Protein AF-A0A6G1SHD2-F1 (afdb_monomer_lite)

pLDDT: mean 94.16, std 7.74, range [43.0, 98.69]

Secondary structure (DSSP, 8-state):
----SS-SBTTB-S-SSS-HHHHHHHHHHH-HHHHHHHHHHHTTSS-HHHHHHHHHHHHHHHHHHHHHHHHSPPPPGGGTTBTS-SS-S--EE--SSTT--EE-B--S---

InterPro domains:
  IPR001017 Dehydrogenase, E1 component [PF00676] (1-74)
  IPR029061 Thiamin diphosphate-binding fold [SSF52518] (2-100)
  IPR050642 Pyruvate Dehydrogenase E1 Alpha Subunit [PTHR11516] (2-88)

Foldseek 3Di:
DDDDLAAPDPVGRPPVPDHNVVSVVCCVPPPPVVVVVVVCVVVVVDDPVRVVVVVVVVVVVVVVVVVCVVPDDDDDPLCVQEPPDPDDPDQWAADPDNVDTHGYYHPDDDD

Organism: NCBI:txid561515

Structure (mmCIF, N/CA/C/O backbone):
data_AF-A0A6G1SHD2-F1
#
_entry.id   AF-A0A6G1SHD2-F1
#
loop_
_atom_site.group_PDB
_atom_site.id
_atom_site.type_symbol
_atom_site.label_atom_id
_atom_site.label_alt_id
_atom_site.label_comp_id
_atom_site.label_asym_id
_atom_site.label_entity_id
_atom_site.label_seq_id
_atom_site.pdbx_PDB_ins_code
_atom_site.Cartn_x
_atom_site.Cartn_y
_atom_site.Cartn_z
_atom_site.occupancy
_atom_site.B_iso_or_equiv
_atom_site.auth_seq_id
_atom_site.auth_comp_id
_atom_site.auth_asym_id
_atom_site.auth_atom_id
_atom_site.pdbx_PDB_model_num
ATOM 1 N N . PHE A 1 1 ? -13.824 13.982 2.333 1.00 85.00 1 PHE A N 1
ATOM 2 C CA . PHE A 1 1 ? -12.490 14.379 2.838 1.00 85.00 1 PHE A CA 1
ATOM 3 C C . PHE A 1 1 ? -11.815 13.168 3.477 1.00 85.00 1 PHE A C 1
ATOM 5 O O . PHE A 1 1 ? -12.489 12.471 4.222 1.00 85.00 1 PHE A O 1
ATOM 12 N N . THR A 1 2 ? -10.536 12.907 3.186 1.00 96.56 2 THR A N 1
ATOM 13 C CA . THR A 1 2 ? -9.743 11.770 3.719 1.00 96.56 2 THR A CA 1
ATOM 14 C C . THR A 1 2 ? -8.397 12.261 4.276 1.00 96.56 2 THR A C 1
ATOM 16 O O . THR A 1 2 ? -8.121 13.459 4.188 1.00 96.56 2 THR A O 1
ATOM 19 N N . TYR A 1 3 ? -7.577 11.376 4.855 1.00 97.31 3 TYR A N 1
ATOM 20 C CA . TYR A 1 3 ? -6.284 11.721 5.454 1.00 97.31 3 TYR A CA 1
ATOM 21 C C . TYR A 1 3 ? -5.225 10.619 5.258 1.00 97.31 3 TYR A C 1
ATOM 23 O O . TYR A 1 3 ? -5.522 9.440 5.431 1.00 97.31 3 TYR A O 1
ATOM 31 N N . ARG A 1 4 ? -3.977 10.999 4.936 1.00 97.25 4 ARG A N 1
ATOM 32 C CA . ARG A 1 4 ? -2.824 10.077 4.857 1.00 97.25 4 ARG A CA 1
ATOM 33 C C . ARG A 1 4 ? -1.986 10.142 6.133 1.00 97.25 4 ARG A C 1
ATOM 35 O O . ARG A 1 4 ? -1.485 11.210 6.482 1.00 97.25 4 ARG A O 1
ATOM 42 N N . TYR A 1 5 ? -1.795 9.013 6.812 1.00 96.44 5 TYR A N 1
ATOM 43 C CA . TYR A 1 5 ? -0.974 8.974 8.030 1.00 96.44 5 TYR A CA 1
ATOM 44 C C . TYR A 1 5 ? 0.518 9.127 7.726 1.00 96.44 5 TYR A C 1
ATOM 46 O O . TYR A 1 5 ? 1.214 9.886 8.393 1.00 96.44 5 TYR A O 1
ATOM 54 N N . SER A 1 6 ? 0.992 8.470 6.670 1.00 96.50 6 SER A N 1
ATOM 55 C CA . SER A 1 6 ? 2.379 8.570 6.219 1.00 96.50 6 SER A CA 1
ATOM 56 C C . SER A 1 6 ? 2.631 9.841 5.405 1.00 96.50 6 SER A C 1
ATOM 58 O O . SER A 1 6 ? 1.701 10.510 4.931 1.00 96.50 6 SER A O 1
ATOM 60 N N . GLY A 1 7 ? 3.910 10.191 5.270 1.00 96.56 7 GLY A N 1
ATOM 61 C CA . GLY A 1 7 ? 4.398 11.255 4.398 1.00 96.56 7 GLY A CA 1
ATOM 62 C C . GLY A 1 7 ? 4.097 11.016 2.907 1.00 96.56 7 GLY A C 1
ATOM 63 O O . GLY A 1 7 ? 3.346 10.100 2.570 1.00 96.56 7 GLY A O 1
ATOM 64 N N . HIS A 1 8 ? 4.524 11.922 2.017 1.00 96.88 8 HIS A N 1
ATOM 65 C CA . HIS A 1 8 ? 4.082 11.869 0.612 1.00 96.88 8 HIS A CA 1
ATOM 66 C C . HIS A 1 8 ? 4.603 10.613 -0.098 1.00 96.88 8 HIS A C 1
ATOM 68 O O . HIS A 1 8 ? 3.919 10.032 -0.936 1.00 96.88 8 HIS A O 1
ATOM 74 N N . SER A 1 9 ? 5.797 10.185 0.293 1.00 96.69 9 SER A N 1
ATOM 75 C CA . SER A 1 9 ? 6.487 8.990 -0.171 1.00 96.69 9 SER A CA 1
ATOM 76 C C . SER A 1 9 ? 7.425 8.503 0.937 1.00 96.69 9 SER A C 1
ATOM 78 O O . SER A 1 9 ? 7.515 9.114 2.002 1.00 96.69 9 SER A O 1
ATOM 80 N N . MET A 1 10 ? 8.188 7.439 0.680 1.00 95.44 10 MET A N 1
ATOM 81 C CA . MET A 1 10 ? 9.237 6.993 1.606 1.00 95.44 10 MET A CA 1
ATOM 82 C C . MET A 1 10 ? 10.352 8.035 1.814 1.00 95.44 10 MET A C 1
ATOM 84 O O . MET A 1 10 ? 11.037 7.982 2.831 1.00 95.44 10 MET A O 1
ATOM 88 N N . SER A 1 11 ? 10.539 8.976 0.879 1.00 96.56 11 SER A N 1
ATOM 89 C CA . SER A 1 11 ? 11.570 10.022 0.962 1.00 96.56 11 SER A CA 1
ATOM 90 C C . SER A 1 11 ? 11.097 11.301 1.657 1.00 96.56 11 SER A C 1
ATOM 92 O O . SER A 1 11 ? 11.923 12.126 2.033 1.00 96.56 11 SER A O 1
ATOM 94 N N . ASP A 1 12 ? 9.786 11.487 1.815 1.00 96.38 12 ASP A N 1
ATOM 95 C CA . ASP A 1 12 ? 9.212 12.626 2.527 1.00 96.38 12 ASP A CA 1
ATOM 96 C C . ASP A 1 12 ? 8.575 12.144 3.836 1.00 96.38 12 ASP A C 1
ATOM 98 O O . ASP A 1 12 ? 7.504 11.545 3.786 1.00 96.38 12 ASP A O 1
ATOM 102 N N . PRO A 1 13 ? 9.159 12.425 5.014 1.00 93.94 13 PRO A N 1
ATOM 103 C CA . PRO A 1 13 ? 8.579 12.034 6.299 1.00 93.94 13 PRO A CA 1
ATOM 104 C C . PRO A 1 13 ? 7.324 12.844 6.668 1.00 93.94 13 PRO A C 1
ATOM 106 O O . PRO A 1 13 ? 6.550 12.434 7.533 1.00 93.94 13 PRO A O 1
ATOM 109 N N . GLY A 1 14 ? 7.104 13.998 6.033 1.00 94.88 14 GLY A N 1
ATOM 110 C CA . GLY A 1 14 ? 5.934 14.844 6.232 1.00 94.88 14 GLY A CA 1
ATOM 111 C C . GLY A 1 14 ? 5.863 15.599 7.556 1.00 94.88 14 GLY A C 1
ATOM 112 O O . GLY A 1 14 ? 4.787 16.060 7.911 1.00 94.88 14 GLY A O 1
ATOM 113 N N . THR A 1 15 ? 6.968 15.724 8.293 1.00 93.94 15 THR A N 1
ATOM 114 C CA . THR A 1 15 ? 7.029 16.440 9.584 1.00 93.94 15 THR A CA 1
ATOM 115 C C . THR A 1 15 ? 7.385 17.922 9.455 1.00 93.94 15 THR A C 1
ATOM 117 O O . THR A 1 15 ? 7.355 18.640 10.446 1.00 93.94 15 THR A O 1
ATOM 120 N N . SER A 1 16 ? 7.766 18.390 8.264 1.00 96.31 16 SER A N 1
ATOM 121 C CA . SER A 1 16 ? 8.125 19.796 8.019 1.00 96.31 16 SER A CA 1
ATOM 122 C C . SER A 1 16 ? 6.913 20.704 7.798 1.00 96.31 16 SER A C 1
ATOM 124 O O . SER A 1 16 ? 7.030 21.915 7.941 1.00 96.31 16 SER A O 1
ATOM 126 N N . TYR A 1 17 ? 5.761 20.129 7.446 1.00 95.81 17 TYR A N 1
ATOM 127 C CA . TYR A 1 17 ? 4.559 20.869 7.045 1.00 95.81 17 TYR A CA 1
ATOM 128 C C . TYR A 1 17 ? 3.290 20.457 7.808 1.00 95.81 17 TYR A C 1
ATOM 130 O O . TYR A 1 17 ? 2.204 20.923 7.479 1.00 95.81 17 TYR A O 1
ATOM 138 N N . ARG A 1 18 ? 3.413 19.576 8.808 1.00 96.75 18 ARG A N 1
ATOM 139 C CA . ARG A 1 18 ? 2.349 19.190 9.751 1.00 96.75 18 ARG A CA 1
ATOM 140 C C . ARG A 1 18 ? 2.957 18.575 11.006 1.00 96.75 18 ARG A C 1
ATOM 142 O O . ARG A 1 18 ? 4.087 18.078 10.980 1.00 96.75 18 ARG A O 1
ATOM 149 N N . THR A 1 19 ? 2.211 18.599 12.102 1.00 96.88 19 THR A N 1
ATOM 150 C CA . THR A 1 19 ? 2.675 18.070 13.388 1.00 96.88 19 THR A CA 1
ATOM 151 C C . THR A 1 19 ? 2.355 16.583 13.524 1.00 96.88 19 THR A C 1
ATOM 153 O O . THR A 1 19 ? 1.464 16.043 12.866 1.00 96.88 19 THR A O 1
ATOM 156 N N . ARG A 1 20 ? 3.092 15.895 14.401 1.00 95.75 20 ARG A N 1
ATOM 157 C CA . ARG A 1 20 ? 2.760 14.512 14.777 1.00 95.75 20 ARG A CA 1
ATOM 158 C C . ARG A 1 20 ? 1.432 14.443 15.532 1.00 95.75 20 ARG A C 1
ATOM 160 O O . ARG A 1 20 ? 0.692 13.482 15.339 1.00 95.75 20 ARG A O 1
ATOM 167 N N . ASP A 1 21 ? 1.131 15.478 16.310 1.00 97.69 21 ASP A N 1
ATOM 168 C CA . ASP A 1 21 ? -0.093 15.582 17.102 1.00 97.69 21 ASP A CA 1
ATOM 169 C C . ASP A 1 21 ? -1.336 15.640 16.208 1.00 97.69 21 ASP A C 1
ATOM 171 O O . ASP A 1 21 ? -2.284 14.905 16.458 1.00 97.69 21 ASP A O 1
ATOM 175 N N . GLU A 1 22 ? -1.301 16.400 15.104 1.00 97.25 22 GLU A N 1
ATOM 176 C CA . GLU A 1 22 ? -2.398 16.435 14.123 1.00 97.25 22 GLU A CA 1
ATOM 177 C C . GLU A 1 22 ? -2.675 15.036 13.546 1.00 97.25 22 GLU A C 1
ATOM 179 O O . GLU A 1 22 ? -3.819 14.581 13.484 1.00 97.25 22 GLU A O 1
ATOM 184 N N . ILE A 1 23 ? -1.620 14.314 13.149 1.00 97.00 23 ILE A N 1
ATOM 185 C CA . ILE A 1 23 ? -1.746 12.959 12.592 1.00 97.00 23 ILE A CA 1
ATOM 186 C C . ILE A 1 23 ? -2.332 12.006 13.643 1.00 97.00 23 ILE A C 1
ATOM 188 O O . ILE A 1 23 ? -3.184 11.173 13.318 1.00 97.00 23 ILE A O 1
ATOM 192 N N . GLN A 1 24 ? -1.880 12.114 14.894 1.00 97.06 24 GLN A N 1
ATOM 193 C CA . GLN A 1 24 ? -2.361 11.292 15.999 1.00 97.06 24 GLN A CA 1
ATOM 194 C C . GLN A 1 24 ? -3.829 11.584 16.326 1.00 97.06 24 GLN A C 1
ATO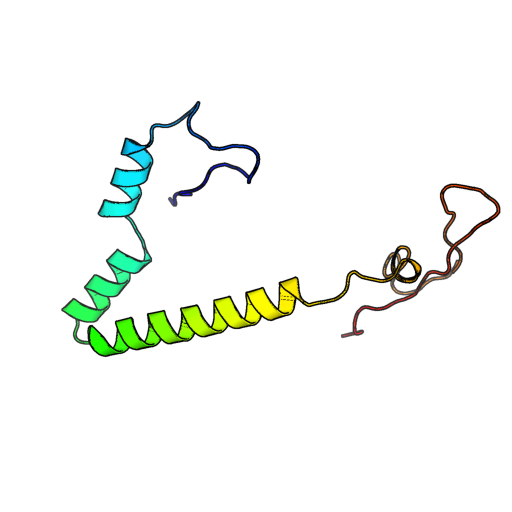M 196 O O . GLN A 1 24 ? -4.603 10.638 16.467 1.00 97.06 24 GLN A O 1
ATOM 201 N N . GLU A 1 25 ? -4.226 12.854 16.385 1.00 97.81 25 GLU A N 1
ATOM 202 C CA . GLU A 1 25 ? -5.611 13.274 16.611 1.00 97.81 25 GLU A CA 1
ATOM 203 C C . GLU A 1 25 ? -6.531 12.700 15.534 1.00 97.81 25 GLU A C 1
ATOM 205 O O . GLU A 1 25 ? -7.541 12.060 15.839 1.00 97.81 25 GLU A O 1
ATOM 210 N N . VAL A 1 26 ? -6.155 12.848 14.261 1.00 97.44 26 VAL A N 1
ATOM 211 C CA . VAL A 1 26 ? -6.941 12.317 13.143 1.00 97.44 26 VAL A CA 1
ATOM 212 C C . VAL A 1 26 ? -7.015 10.790 13.195 1.00 97.44 26 VAL A C 1
ATOM 214 O O . VAL A 1 26 ? -8.075 10.223 12.936 1.00 97.44 26 VAL A O 1
ATOM 217 N N . ARG A 1 27 ? -5.933 10.098 13.564 1.00 97.00 27 ARG A N 1
ATOM 218 C CA . ARG A 1 27 ? -5.942 8.635 13.716 1.00 97.00 27 ARG A CA 1
ATOM 219 C C . ARG A 1 27 ? -6.816 8.169 14.881 1.00 97.00 27 ARG A C 1
ATOM 221 O O . ARG A 1 27 ? -7.458 7.136 14.773 1.00 97.00 27 ARG A O 1
ATOM 228 N N . GLN A 1 28 ? -6.864 8.905 15.984 1.00 96.88 28 GLN A N 1
ATOM 229 C CA . GLN A 1 28 ? -7.681 8.526 17.140 1.00 96.88 28 GLN A CA 1
ATOM 230 C C . GLN A 1 28 ? -9.171 8.809 16.927 1.00 96.88 28 GLN A C 1
ATOM 232 O O . GLN A 1 28 ? -10.011 8.057 17.406 1.00 96.88 28 GLN A O 1
ATOM 237 N N . THR A 1 29 ? -9.505 9.885 16.212 1.00 96.88 29 THR A N 1
ATOM 238 C CA . THR A 1 29 ? -10.893 10.371 16.102 1.00 96.88 29 THR A CA 1
ATOM 239 C C . THR A 1 29 ? -11.580 9.997 14.791 1.00 96.88 29 THR A C 1
ATOM 241 O O . THR A 1 29 ? -12.808 9.997 14.717 1.00 96.88 29 THR A O 1
ATOM 244 N N . ARG A 1 30 ? -10.813 9.718 13.729 1.00 97.38 30 ARG A N 1
ATOM 245 C CA . ARG A 1 30 ? -11.323 9.588 12.352 1.00 97.38 30 ARG A CA 1
ATOM 246 C C . ARG A 1 30 ? -10.740 8.393 11.597 1.00 9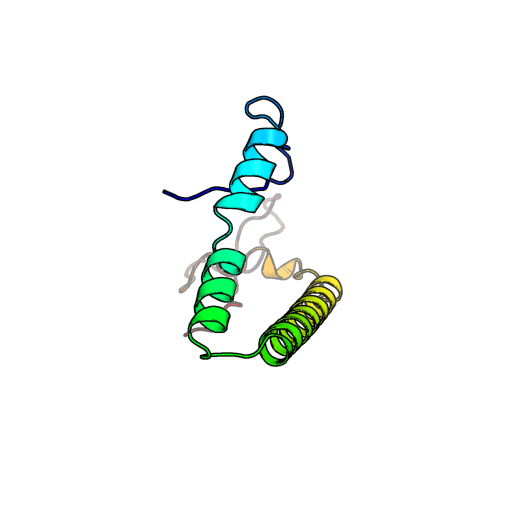7.38 30 ARG A C 1
ATOM 248 O O . ARG A 1 30 ? -10.807 8.370 10.368 1.00 97.38 30 ARG A O 1
ATOM 255 N N . ASP A 1 31 ? -10.169 7.415 12.296 1.00 98.06 31 ASP A N 1
ATOM 256 C CA . ASP A 1 31 ? -9.735 6.171 11.662 1.00 98.06 31 ASP A CA 1
ATOM 257 C C . ASP A 1 31 ? -10.950 5.383 11.133 1.00 98.06 31 ASP A C 1
ATOM 259 O O . ASP A 1 31 ? -11.871 5.068 11.898 1.00 98.06 31 ASP A O 1
ATOM 263 N N . PRO A 1 32 ? -10.997 5.085 9.820 1.00 97.81 32 PRO A N 1
ATOM 264 C CA . PRO A 1 32 ? -12.171 4.472 9.209 1.00 97.81 32 PRO A CA 1
ATOM 265 C C . PRO A 1 32 ? -12.388 3.029 9.673 1.00 97.81 32 PRO A C 1
ATOM 267 O O . PRO A 1 32 ? -13.534 2.591 9.753 1.00 97.81 32 PRO A O 1
ATOM 270 N N . ILE A 1 33 ? -11.316 2.302 10.006 1.00 97.50 33 ILE A N 1
ATOM 271 C CA . ILE A 1 33 ? -11.389 0.902 10.439 1.00 97.5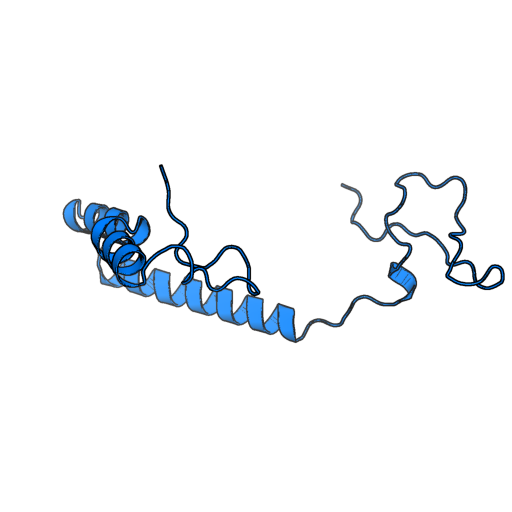0 33 ILE A CA 1
ATOM 272 C C . ILE A 1 33 ? -11.984 0.832 11.846 1.00 97.50 33 ILE A C 1
ATOM 274 O O . ILE A 1 33 ? -12.944 0.102 12.074 1.00 97.50 33 ILE A O 1
ATOM 278 N N . THR A 1 34 ? -11.472 1.645 12.767 1.00 97.06 34 THR A N 1
ATOM 279 C CA . THR A 1 34 ? -11.948 1.746 14.151 1.00 97.06 34 THR A CA 1
ATOM 280 C C . THR A 1 34 ? -13.396 2.219 14.181 1.00 97.06 34 THR A C 1
ATOM 282 O O . THR A 1 34 ? -14.243 1.562 14.779 1.00 97.06 34 THR A O 1
ATOM 285 N N . SER A 1 35 ? -13.725 3.286 13.440 1.00 96.94 35 SER A N 1
ATOM 286 C CA . SER A 1 35 ? -15.099 3.798 13.383 1.00 96.94 35 SER A CA 1
ATOM 287 C C . SER A 1 35 ? -16.093 2.762 12.849 1.00 96.94 35 SER A C 1
ATOM 289 O O . SER A 1 35 ? -17.220 2.672 13.339 1.00 96.94 35 SER A O 1
ATOM 291 N N . PHE A 1 36 ? -15.701 1.967 11.850 1.00 97.75 36 PHE A N 1
ATOM 292 C CA . PHE A 1 36 ? -16.565 0.918 11.316 1.00 97.75 36 PHE A CA 1
ATOM 293 C C . PHE A 1 36 ? -16.669 -0.285 12.258 1.00 97.75 36 PHE A C 1
ATOM 295 O O . PHE A 1 36 ? -17.769 -0.787 12.482 1.00 97.75 36 PHE A O 1
ATOM 302 N N . LYS A 1 37 ? -15.560 -0.693 12.879 1.00 97.69 37 LYS A N 1
ATOM 303 C CA . LYS A 1 37 ? -15.531 -1.727 13.920 1.00 97.69 37 LYS A CA 1
ATOM 304 C C . LYS A 1 37 ? -16.491 -1.403 15.063 1.00 97.69 37 LYS A C 1
ATOM 306 O O . LYS A 1 37 ? -17.298 -2.253 15.429 1.00 97.69 37 LYS A O 1
ATOM 311 N N . ASP A 1 38 ? -16.472 -0.175 15.570 1.00 97.69 38 ASP A N 1
ATOM 312 C CA . ASP A 1 38 ? -17.365 0.246 16.654 1.00 97.69 38 ASP A CA 1
ATOM 313 C C . ASP A 1 38 ? -18.841 0.171 16.239 1.00 97.69 38 ASP A C 1
ATOM 315 O O . ASP A 1 38 ? -19.699 -0.248 17.021 1.00 97.69 38 ASP A O 1
ATOM 319 N N . ARG A 1 39 ? -19.156 0.511 14.980 1.00 98.06 39 ARG A N 1
ATOM 320 C CA . ARG A 1 39 ? -20.507 0.349 14.416 1.00 98.06 39 ARG A CA 1
ATOM 321 C C . ARG A 1 39 ? -20.928 -1.115 14.336 1.00 98.06 39 ARG A C 1
ATOM 323 O O . ARG A 1 39 ? -22.065 -1.422 14.682 1.00 98.06 39 ARG A O 1
ATOM 330 N N . LEU A 1 40 ? -20.046 -2.020 13.912 1.00 98.19 40 LEU A N 1
ATOM 331 C CA . LEU A 1 40 ? -20.346 -3.457 13.857 1.00 98.19 40 LEU A CA 1
ATOM 332 C C . LEU A 1 40 ? -20.620 -4.035 15.250 1.00 98.19 40 LEU A C 1
ATOM 334 O O . LEU A 1 40 ? -21.600 -4.754 15.432 1.00 98.19 40 LEU A O 1
ATOM 338 N N . LEU A 1 41 ? -19.798 -3.670 16.238 1.00 97.94 41 LEU A N 1
ATOM 339 C CA . LEU A 1 41 ? -19.942 -4.138 17.618 1.00 97.94 41 LEU A CA 1
ATOM 340 C C . LEU A 1 41 ? -21.216 -3.588 18.273 1.00 97.94 41 LEU A C 1
ATOM 342 O O . LEU A 1 41 ? -21.989 -4.341 18.861 1.00 97.94 41 LEU A O 1
ATOM 346 N N . SER A 1 42 ? -21.473 -2.283 18.138 1.00 98.00 42 SER A N 1
ATOM 347 C CA . SER A 1 42 ? -22.675 -1.644 18.702 1.00 98.00 42 SER A CA 1
ATOM 348 C C . SER A 1 42 ? -23.979 -2.129 18.067 1.00 98.00 42 SER A C 1
ATOM 350 O O . SER A 1 42 ? -25.007 -2.151 18.740 1.00 98.00 42 SER A O 1
ATOM 352 N N . SER A 1 43 ? -23.944 -2.549 16.801 1.00 98.00 43 SER A N 1
ATOM 353 C CA . SER A 1 43 ? -25.096 -3.137 16.103 1.00 98.00 43 SER A CA 1
ATOM 354 C C . SER A 1 43 ? -25.199 -4.657 16.247 1.00 98.00 43 SER A C 1
ATOM 356 O O . SER A 1 43 ? -26.117 -5.245 15.680 1.00 98.00 43 SER A O 1
ATOM 358 N N . GLN A 1 44 ? -24.296 -5.292 17.007 1.00 97.31 44 GLN A N 1
ATOM 359 C CA . GLN A 1 44 ? -24.244 -6.746 17.211 1.00 97.31 44 GLN A CA 1
ATOM 360 C C . GLN A 1 44 ? -24.141 -7.548 15.898 1.00 97.31 44 GLN A C 1
ATOM 362 O O . GLN A 1 44 ? -24.568 -8.697 15.828 1.00 97.31 44 GLN A O 1
ATOM 367 N N . LEU A 1 45 ? -23.564 -6.947 14.851 1.00 98.00 45 LEU A N 1
ATOM 368 C CA . LEU A 1 45 ? -23.348 -7.598 13.553 1.00 98.00 45 LEU A CA 1
ATOM 369 C C . LEU A 1 45 ? -22.070 -8.444 13.515 1.00 98.00 45 LEU A C 1
ATOM 371 O O . LEU A 1 45 ? -21.904 -9.256 12.609 1.00 98.00 45 LEU A O 1
ATOM 375 N N . ALA A 1 46 ? -21.166 -8.235 14.471 1.00 97.69 46 ALA A N 1
ATOM 376 C CA . ALA A 1 46 ? -19.966 -9.032 14.676 1.00 97.69 46 ALA A CA 1
ATOM 377 C C . ALA A 1 46 ? -19.552 -8.979 16.150 1.00 97.69 46 ALA A C 1
ATOM 379 O O . ALA A 1 46 ? -19.871 -8.026 16.868 1.00 97.69 46 ALA A O 1
ATOM 380 N N . THR A 1 47 ? -18.800 -9.979 16.589 1.00 98.06 47 THR A N 1
ATOM 381 C CA . THR A 1 47 ? -18.178 -10.037 17.917 1.00 98.06 47 THR A CA 1
ATOM 382 C C . THR A 1 47 ? -16.737 -9.527 17.887 1.00 98.06 47 THR A C 1
ATOM 384 O O . THR A 1 47 ? -16.081 -9.482 16.842 1.00 98.06 47 THR A O 1
ATOM 387 N N . ALA A 1 48 ? -16.203 -9.147 19.050 1.00 97.19 48 ALA A N 1
ATOM 388 C CA . ALA A 1 48 ? -14.808 -8.719 19.154 1.00 97.19 48 ALA A CA 1
ATOM 389 C C . ALA A 1 48 ? -13.838 -9.858 18.790 1.00 97.19 48 ALA A C 1
ATOM 391 O O . ALA A 1 48 ? -12.784 -9.615 18.197 1.00 97.19 48 ALA A O 1
ATOM 392 N N . GLU A 1 49 ? -14.210 -11.093 19.118 1.00 98.06 49 GLU A N 1
ATOM 393 C CA . GLU A 1 49 ? -13.474 -12.315 18.816 1.00 98.06 49 GLU A CA 1
ATOM 394 C C . GLU A 1 49 ? -13.412 -12.583 17.309 1.00 98.06 49 GLU A C 1
ATOM 396 O O . GLU A 1 49 ? -12.329 -12.866 16.797 1.00 98.06 49 GLU A O 1
ATOM 401 N N . GLU A 1 50 ? -14.530 -12.448 16.588 1.00 98.06 50 GLU A N 1
ATOM 402 C CA . GLU A 1 50 ? -14.575 -12.609 15.126 1.00 98.06 50 GLU A CA 1
ATOM 403 C C . GLU A 1 50 ? -13.707 -11.573 14.415 1.00 98.06 50 GLU A C 1
ATOM 405 O O . GLU A 1 50 ? -12.918 -11.926 13.538 1.00 98.06 50 GLU A O 1
ATOM 410 N N . LEU A 1 51 ? -13.786 -10.305 14.829 1.00 98.00 51 LEU A N 1
ATOM 411 C CA . LEU A 1 51 ? -12.964 -9.245 14.241 1.00 98.00 51 LEU A CA 1
ATOM 412 C C . LEU A 1 51 ? -11.474 -9.469 14.519 1.00 98.00 51 LEU A C 1
ATOM 414 O O . LEU A 1 51 ? -10.647 -9.331 13.625 1.00 98.00 51 LEU A O 1
ATOM 418 N N . LYS A 1 52 ? -11.120 -9.888 15.739 1.00 97.50 52 LYS A N 1
ATOM 419 C CA . LYS A 1 52 ? -9.732 -10.226 16.082 1.00 97.50 52 LYS A CA 1
ATOM 420 C C . LYS A 1 52 ? -9.226 -11.439 15.300 1.00 97.50 52 LYS A C 1
ATOM 422 O O . LYS A 1 52 ? -8.050 -11.493 14.945 1.00 97.50 52 LYS A O 1
ATOM 427 N N . LYS A 1 53 ? -10.086 -12.431 15.058 1.00 98.38 53 LYS A N 1
ATOM 428 C CA . LYS A 1 53 ? -9.757 -13.586 14.219 1.00 98.38 53 LYS A CA 1
ATOM 429 C C . LYS A 1 53 ? -9.452 -13.135 12.788 1.00 98.38 53 LYS A C 1
ATOM 431 O O . LYS A 1 53 ? -8.400 -13.498 12.274 1.00 98.38 53 LYS A O 1
ATOM 436 N N . MET A 1 54 ? -10.301 -12.284 12.212 1.00 98.19 54 MET A N 1
ATOM 437 C CA . MET A 1 54 ? -10.098 -11.703 10.882 1.00 98.19 54 MET A CA 1
ATOM 438 C C . MET A 1 54 ? -8.787 -10.905 10.789 1.00 98.19 54 MET A C 1
ATOM 440 O O . MET A 1 54 ? -8.020 -11.109 9.852 1.00 98.19 54 MET A O 1
ATOM 444 N N . ASP A 1 55 ? -8.473 -10.066 11.784 1.00 98.00 55 ASP A N 1
ATOM 445 C CA . ASP A 1 55 ? -7.207 -9.313 11.831 1.00 98.00 55 ASP A CA 1
ATOM 446 C C . ASP A 1 55 ? -5.980 -10.245 11.770 1.00 98.00 55 ASP A C 1
ATOM 448 O O . ASP A 1 55 ? -4.995 -9.954 11.087 1.00 98.00 55 ASP A O 1
ATOM 452 N N . ASN A 1 56 ? -6.032 -11.382 12.472 1.00 98.38 56 ASN A N 1
ATOM 453 C CA . ASN A 1 56 ? -4.947 -12.364 12.468 1.00 98.38 56 ASN A CA 1
ATOM 454 C C . ASN A 1 56 ? -4.822 -13.092 11.124 1.00 98.38 56 ASN A C 1
ATOM 456 O O . ASN A 1 56 ? -3.703 -13.334 10.675 1.00 98.38 56 ASN A O 1
ATOM 460 N N . GLU A 1 57 ? -5.945 -13.439 10.493 1.00 98.62 57 GLU A N 1
ATOM 461 C CA . GLU A 1 57 ? -5.975 -14.083 9.173 1.00 98.62 57 GLU A CA 1
ATOM 462 C C . GLU A 1 57 ? -5.391 -13.157 8.099 1.00 98.62 57 GLU A C 1
ATOM 464 O O . GLU A 1 57 ? -4.476 -13.554 7.380 1.00 98.62 57 GLU A O 1
ATOM 469 N N . ILE A 1 58 ? -5.820 -11.890 8.071 1.00 98.56 58 ILE A N 1
ATOM 470 C CA . ILE A 1 58 ? -5.295 -10.874 7.145 1.00 98.56 58 ILE A CA 1
ATOM 471 C C . ILE A 1 58 ? -3.799 -10.654 7.378 1.00 98.56 58 ILE A C 1
ATOM 473 O O . ILE A 1 58 ? -3.025 -10.542 6.428 1.00 98.56 58 ILE A O 1
ATOM 477 N N . LYS A 1 59 ? -3.357 -10.606 8.640 1.00 98.38 59 LYS A N 1
ATOM 478 C CA . LYS A 1 59 ? -1.930 -10.466 8.947 1.00 98.38 59 LYS A CA 1
ATOM 479 C C . LYS A 1 59 ? -1.118 -11.641 8.399 1.00 98.38 59 LYS A C 1
ATOM 481 O O . LYS A 1 59 ? -0.064 -11.412 7.814 1.00 98.38 59 LYS A O 1
ATOM 486 N N . ALA A 1 60 ? -1.608 -12.868 8.568 1.00 98.50 60 ALA A N 1
ATOM 487 C CA . ALA A 1 60 ? -0.947 -14.054 8.034 1.00 98.50 60 ALA A CA 1
ATOM 488 C C . ALA A 1 60 ? -0.865 -14.015 6.498 1.00 98.50 60 ALA A C 1
ATOM 490 O O . ALA A 1 60 ? 0.199 -14.292 5.946 1.00 98.50 60 ALA A O 1
ATOM 491 N N . GLU A 1 61 ? -1.939 -13.598 5.823 1.00 98.69 61 GLU A N 1
ATOM 492 C CA . GLU A 1 61 ? -1.971 -13.423 4.365 1.00 98.69 61 GLU A CA 1
ATOM 493 C C . GLU A 1 61 ? -0.939 -12.385 3.891 1.00 98.69 61 GLU A C 1
ATOM 495 O O . GLU A 1 61 ? -0.156 -12.648 2.975 1.00 98.69 61 GLU A O 1
ATOM 500 N N . VAL A 1 62 ? -0.876 -11.221 4.547 1.00 98.62 62 VAL A N 1
ATOM 501 C CA . VAL A 1 62 ? 0.092 -10.161 4.219 1.00 98.62 62 VAL A CA 1
ATOM 502 C C . VAL A 1 62 ? 1.531 -10.619 4.465 1.00 98.62 62 VAL A C 1
ATOM 504 O O . VAL A 1 62 ? 2.415 -10.327 3.652 1.00 98.62 62 VAL A O 1
ATOM 507 N N . ASP A 1 63 ? 1.788 -11.343 5.555 1.00 98.44 63 ASP A N 1
ATOM 508 C CA . ASP A 1 63 ? 3.115 -11.877 5.874 1.00 98.44 63 ASP A CA 1
ATOM 509 C C . ASP A 1 63 ? 3.556 -12.927 4.837 1.00 98.44 63 ASP A C 1
ATOM 511 O O . ASP A 1 63 ? 4.705 -12.903 4.378 1.00 98.44 63 ASP A O 1
ATOM 515 N N . GLU A 1 64 ? 2.651 -13.810 4.405 1.00 98.38 64 GLU A N 1
ATOM 516 C CA . GLU A 1 64 ? 2.907 -14.791 3.345 1.00 98.38 64 GLU A CA 1
ATOM 517 C C . GLU A 1 64 ? 3.180 -14.112 1.997 1.00 98.38 64 GLU A C 1
ATOM 519 O O . GLU A 1 64 ? 4.192 -14.406 1.350 1.00 98.38 64 GLU A O 1
ATOM 524 N N . ALA A 1 65 ? 2.341 -13.152 1.600 1.00 98.25 65 ALA A N 1
ATOM 525 C CA . ALA A 1 65 ? 2.527 -12.378 0.375 1.00 98.25 65 ALA A CA 1
ATOM 526 C C . ALA A 1 65 ? 3.860 -11.614 0.388 1.00 98.25 65 ALA A C 1
ATOM 528 O O . ALA A 1 65 ? 4.599 -11.624 -0.598 1.00 98.25 65 ALA A O 1
ATOM 529 N N . THR A 1 66 ? 4.219 -11.017 1.528 1.00 98.19 66 THR A N 1
ATOM 530 C CA . THR A 1 66 ? 5.500 -10.320 1.715 1.00 98.19 66 THR A CA 1
ATOM 531 C C . THR A 1 66 ? 6.678 -11.280 1.604 1.00 98.19 66 THR A C 1
ATOM 533 O O . THR A 1 66 ? 7.688 -10.948 0.980 1.00 98.19 66 THR A O 1
ATOM 536 N N . LYS A 1 67 ? 6.575 -12.476 2.195 1.00 98.00 67 LYS A N 1
ATOM 537 C CA . LYS A 1 67 ? 7.612 -13.507 2.092 1.00 98.00 67 LYS A CA 1
ATOM 538 C C . LYS A 1 67 ? 7.805 -13.929 0.641 1.00 98.00 67 LYS A C 1
ATOM 540 O O . LYS A 1 67 ? 8.944 -13.937 0.184 1.00 98.00 67 LYS A O 1
ATOM 545 N N . LYS A 1 68 ? 6.712 -14.210 -0.075 1.00 97.44 68 LYS A N 1
ATOM 546 C CA . LYS A 1 68 ? 6.739 -14.558 -1.500 1.00 97.44 68 LYS A CA 1
ATOM 547 C C . LYS A 1 68 ? 7.403 -13.454 -2.320 1.00 97.44 68 LYS A C 1
ATOM 549 O O . LYS A 1 68 ? 8.350 -13.749 -3.037 1.00 97.44 68 LYS A O 1
ATOM 554 N N . ALA A 1 69 ? 6.979 -12.201 -2.146 1.00 97.19 69 ALA A N 1
ATOM 555 C CA . ALA A 1 69 ? 7.526 -11.052 -2.868 1.00 97.19 69 ALA A CA 1
ATOM 556 C C . ALA A 1 69 ? 9.029 -10.843 -2.615 1.00 97.19 69 ALA A C 1
ATOM 558 O O . ALA A 1 69 ? 9.759 -10.483 -3.528 1.00 97.19 69 ALA A O 1
ATOM 559 N N . LYS A 1 70 ? 9.510 -11.091 -1.389 1.00 96.44 70 LYS A N 1
ATOM 560 C CA . LYS A 1 70 ? 10.940 -10.986 -1.047 1.00 96.44 70 LYS A CA 1
ATOM 561 C C . LYS A 1 70 ? 11.783 -12.159 -1.540 1.00 96.44 70 LYS A C 1
ATOM 563 O O . LYS A 1 70 ? 12.984 -11.992 -1.720 1.00 96.44 70 LYS A O 1
ATOM 568 N N . SER A 1 71 ? 11.192 -13.346 -1.656 1.00 96.44 71 SER A N 1
ATOM 569 C CA . SER A 1 71 ? 11.884 -14.538 -2.156 1.00 96.44 71 SER A CA 1
ATOM 570 C C . SER A 1 71 ? 11.850 -14.659 -3.675 1.00 96.44 71 SER A C 1
ATOM 572 O O . SER A 1 71 ? 12.563 -15.501 -4.218 1.00 96.44 71 SER A O 1
ATOM 574 N N . ASP A 1 72 ? 10.984 -13.890 -4.337 1.00 95.88 72 ASP A N 1
ATOM 575 C CA . ASP A 1 72 ? 10.856 -13.934 -5.784 1.00 95.88 72 ASP A CA 1
ATOM 576 C C . ASP A 1 72 ? 12.125 -13.400 -6.447 1.00 95.88 72 ASP A C 1
ATOM 578 O O . ASP A 1 72 ? 12.798 -12.500 -5.934 1.00 95.88 72 ASP A O 1
ATOM 582 N N . ARG A 1 73 ? 12.479 -14.002 -7.578 1.00 94.38 73 ARG A N 1
ATOM 583 C CA . ARG A 1 73 ? 13.667 -13.586 -8.321 1.00 94.38 73 ARG A CA 1
ATOM 584 C C . ARG A 1 73 ? 13.389 -12.268 -9.029 1.00 94.38 73 ARG A C 1
ATOM 586 O O . ARG A 1 73 ? 12.277 -12.022 -9.491 1.00 94.38 73 ARG A O 1
ATOM 593 N N . GLU A 1 74 ? 14.428 -11.459 -9.183 1.00 94.25 74 GLU A N 1
ATOM 594 C CA . GLU A 1 74 ? 14.354 -10.334 -10.104 1.00 94.25 74 GLU A CA 1
ATOM 595 C C . GLU A 1 74 ? 14.090 -10.830 -11.529 1.00 94.25 74 GLU A C 1
ATOM 597 O O . GLU A 1 74 ? 14.477 -11.937 -11.926 1.00 94.25 74 GLU A O 1
ATOM 602 N N . VAL A 1 75 ? 13.409 -9.983 -12.293 1.00 92.88 75 VAL A N 1
ATOM 603 C CA . VAL A 1 75 ? 13.139 -10.212 -13.706 1.00 92.88 75 VAL A CA 1
ATOM 604 C C . VAL A 1 75 ? 14.467 -10.277 -14.474 1.00 92.88 75 VAL A C 1
ATOM 606 O O . VAL A 1 75 ? 15.392 -9.506 -14.215 1.00 92.88 75 VAL A O 1
ATOM 609 N N . GLY A 1 76 ? 14.577 -11.226 -15.406 1.00 92.31 76 GLY A N 1
ATOM 610 C CA . GLY A 1 76 ? 15.786 -11.414 -16.207 1.00 92.31 76 GLY A CA 1
ATOM 611 C C . GLY A 1 76 ? 16.060 -10.230 -17.137 1.00 92.31 76 GLY A C 1
ATOM 612 O O . GLY A 1 76 ? 15.141 -9.564 -17.608 1.00 92.31 76 GLY A O 1
ATOM 613 N N . LEU A 1 77 ? 17.336 -9.981 -17.455 1.00 91.56 77 LEU A N 1
ATOM 614 C CA . LEU A 1 77 ? 17.728 -8.909 -18.385 1.00 91.56 77 LEU A CA 1
ATOM 615 C C . LEU A 1 77 ? 17.107 -9.060 -19.780 1.00 91.56 77 LEU A C 1
ATOM 617 O O . LEU A 1 77 ? 16.959 -8.075 -20.495 1.00 91.56 77 LEU A O 1
ATOM 621 N N . ASP A 1 78 ? 16.738 -10.274 -20.179 1.00 90.38 78 ASP A N 1
ATOM 622 C CA . ASP A 1 78 ? 16.071 -10.544 -21.447 1.00 90.38 78 ASP A CA 1
ATOM 623 C C . ASP A 1 78 ? 14.647 -9.969 -21.506 1.00 90.38 78 ASP A C 1
ATOM 625 O O . ASP A 1 78 ? 14.134 -9.743 -22.597 1.00 90.38 78 ASP A O 1
ATOM 629 N N . GLU A 1 79 ? 14.013 -9.689 -20.363 1.00 93.62 79 GLU A N 1
ATOM 630 C CA . GLU A 1 79 ? 12.721 -8.990 -20.267 1.00 93.62 79 GLU A CA 1
ATOM 631 C C . GLU A 1 79 ? 12.848 -7.461 -20.254 1.00 93.62 79 GLU A C 1
ATOM 633 O O . GLU A 1 79 ? 11.835 -6.770 -20.288 1.00 93.62 79 GLU A O 1
ATOM 638 N N . LEU A 1 80 ? 14.065 -6.904 -20.279 1.00 94.12 80 LEU A N 1
ATOM 639 C CA . LEU A 1 80 ? 14.280 -5.451 -20.279 1.00 94.12 80 LEU A CA 1
ATOM 640 C C . LEU A 1 80 ? 13.560 -4.744 -21.437 1.00 94.12 80 LEU A C 1
ATOM 642 O O . LEU A 1 80 ? 13.103 -3.613 -21.293 1.00 94.12 80 LEU A O 1
ATOM 646 N N . THR A 1 81 ? 13.485 -5.409 -22.590 1.00 94.44 81 THR A N 1
ATOM 647 C CA . THR A 1 81 ? 12.816 -4.912 -23.799 1.00 94.44 81 THR A CA 1
ATOM 648 C C . THR A 1 81 ? 11.490 -5.604 -24.067 1.00 94.44 81 THR A C 1
ATOM 650 O O . THR A 1 81 ? 10.997 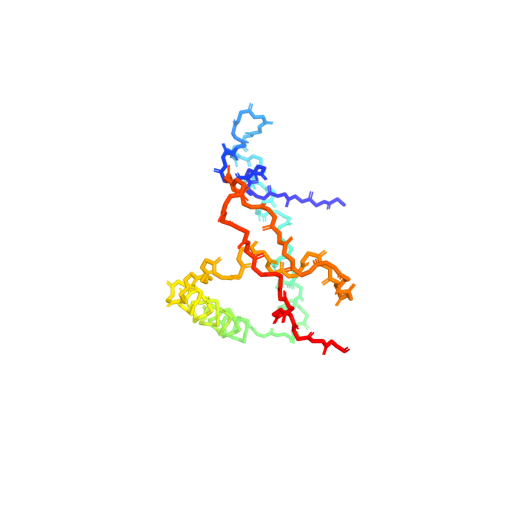-5.560 -25.194 1.00 94.44 81 THR A O 1
ATOM 653 N N . ALA A 1 82 ? 10.916 -6.262 -23.062 1.00 93.81 82 ALA A N 1
ATOM 654 C CA . ALA A 1 82 ? 9.601 -6.860 -23.183 1.00 93.81 82 ALA A CA 1
ATOM 655 C C . ALA A 1 82 ? 8.485 -5.800 -23.167 1.00 93.81 82 ALA A C 1
ATOM 657 O O . ALA A 1 82 ? 8.672 -4.681 -22.695 1.00 93.81 82 ALA A O 1
ATOM 658 N N . ASP A 1 83 ? 7.327 -6.160 -23.722 1.00 93.50 83 ASP A N 1
ATOM 659 C CA . ASP A 1 83 ? 6.051 -5.434 -23.621 1.00 93.50 83 ASP A CA 1
ATOM 660 C C . ASP A 1 83 ? 6.060 -3.958 -24.098 1.00 93.50 83 ASP A C 1
ATOM 662 O O . ASP A 1 83 ? 5.180 -3.175 -23.749 1.00 93.50 83 ASP A O 1
ATOM 666 N N . ILE A 1 84 ? 7.011 -3.567 -24.959 1.00 93.56 84 ILE A N 1
ATOM 667 C CA . ILE A 1 84 ? 7.037 -2.236 -25.607 1.00 93.56 84 ILE A CA 1
ATOM 668 C C . ILE A 1 84 ? 5.879 -2.066 -26.606 1.00 93.56 84 ILE A C 1
ATOM 670 O O . ILE A 1 84 ? 5.233 -1.019 -26.650 1.00 93.56 84 ILE A O 1
ATOM 674 N N . TYR A 1 85 ? 5.618 -3.094 -27.418 1.00 91.19 85 TYR A N 1
ATOM 675 C CA . TYR A 1 85 ? 4.526 -3.137 -28.389 1.00 91.19 85 TYR A CA 1
ATOM 676 C C . TYR A 1 85 ? 3.745 -4.439 -28.253 1.00 91.19 85 TYR A C 1
ATOM 678 O O . TYR A 1 85 ? 4.319 -5.469 -27.932 1.00 91.19 85 TYR A O 1
ATOM 686 N N . HIS A 1 86 ? 2.451 -4.412 -28.573 1.00 89.69 86 HIS A N 1
ATOM 687 C CA . HIS A 1 86 ? 1.639 -5.629 -28.629 1.00 89.69 86 HIS A CA 1
ATOM 688 C C . HIS A 1 86 ? 1.845 -6.408 -29.944 1.00 89.69 86 HIS A C 1
ATOM 690 O O . HIS A 1 86 ? 2.096 -7.611 -29.914 1.00 89.69 86 HIS A O 1
ATOM 696 N N . ASN A 1 87 ? 1.788 -5.721 -31.096 1.00 88.81 87 ASN A N 1
ATOM 697 C CA . ASN A 1 87 ? 2.056 -6.287 -32.423 1.00 88.81 87 ASN A CA 1
ATOM 698 C C . ASN A 1 87 ? 3.327 -5.669 -33.019 1.00 88.81 87 ASN A C 1
ATOM 700 O O . ASN A 1 87 ? 3.295 -4.573 -33.585 1.00 88.81 87 ASN A O 1
ATOM 704 N N . THR A 1 88 ? 4.450 -6.357 -32.850 1.00 86.69 88 THR A N 1
ATOM 705 C CA . THR A 1 88 ? 5.775 -5.807 -33.140 1.00 86.69 88 THR A CA 1
ATOM 706 C C . THR A 1 88 ? 6.176 -6.042 -34.590 1.00 86.69 88 THR A C 1
ATOM 708 O O . THR A 1 88 ? 6.435 -7.172 -34.997 1.00 86.69 88 THR A O 1
ATOM 711 N N . LEU A 1 89 ? 6.269 -4.958 -35.365 1.00 88.38 89 LEU A N 1
ATOM 712 C CA . LEU A 1 89 ? 6.772 -4.994 -36.744 1.00 88.38 89 LEU A CA 1
ATOM 713 C C . LEU A 1 89 ? 8.309 -5.007 -36.804 1.00 88.38 89 LEU A C 1
ATOM 715 O O . LEU A 1 89 ? 8.882 -5.642 -37.685 1.00 88.38 89 LEU A O 1
ATOM 719 N N . GLU A 1 90 ? 8.972 -4.342 -35.852 1.00 89.75 90 GLU A N 1
ATOM 720 C CA . GLU A 1 90 ? 10.433 -4.299 -35.724 1.00 89.75 90 GLU A CA 1
ATOM 721 C C . GLU A 1 90 ? 10.866 -4.924 -34.387 1.00 89.75 90 GLU A C 1
ATOM 723 O O . GLU A 1 90 ? 10.736 -4.290 -33.340 1.00 89.75 90 GLU A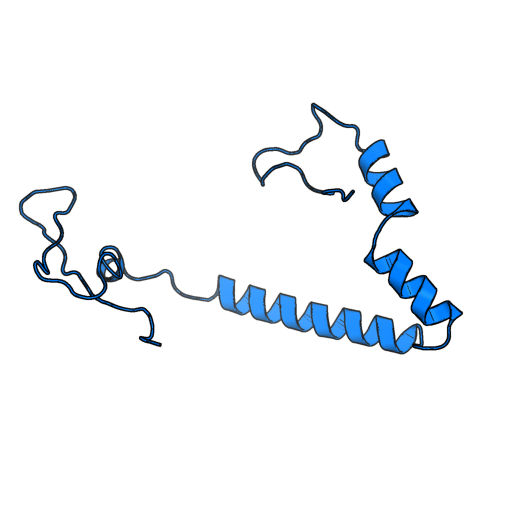 O 1
ATOM 728 N N . PRO A 1 91 ? 11.364 -6.175 -34.382 1.00 89.94 91 PRO A N 1
ATOM 729 C CA . PRO A 1 91 ? 11.573 -6.928 -33.146 1.00 89.94 91 PRO A CA 1
ATOM 730 C C . PRO A 1 91 ? 12.868 -6.572 -32.410 1.00 89.94 91 PRO A C 1
ATOM 732 O O . PRO A 1 91 ? 13.101 -7.096 -31.329 1.00 89.94 91 PRO A O 1
ATOM 735 N N . MET A 1 92 ? 13.734 -5.726 -32.974 1.00 94.62 92 MET A N 1
ATOM 736 C CA . MET A 1 92 ? 15.050 -5.433 -32.403 1.00 94.62 92 MET A CA 1
ATOM 737 C C . MET A 1 92 ? 15.083 -4.034 -31.794 1.00 94.62 92 MET A C 1
ATOM 739 O O . MET A 1 92 ? 14.998 -3.032 -32.498 1.00 94.62 92 MET A O 1
ATOM 743 N N . ILE A 1 93 ? 15.271 -3.967 -30.480 1.00 94.12 93 ILE A N 1
ATOM 744 C CA . ILE A 1 93 ? 15.302 -2.724 -29.712 1.00 94.12 93 ILE A CA 1
ATOM 745 C C . ILE A 1 93 ? 16.753 -2.328 -29.459 1.00 94.12 93 ILE A C 1
ATOM 747 O O . ILE A 1 93 ? 17.562 -3.112 -28.956 1.00 94.12 93 ILE A O 1
ATOM 751 N N . ARG A 1 94 ? 17.109 -1.095 -29.820 1.00 93.69 94 ARG A N 1
ATOM 752 C CA . ARG A 1 94 ? 18.473 -0.583 -29.660 1.00 93.69 94 ARG A CA 1
ATOM 753 C C . ARG A 1 94 ? 18.825 -0.435 -28.176 1.00 93.69 94 ARG A C 1
ATOM 755 O O . ARG A 1 94 ? 18.147 0.283 -27.448 1.00 93.69 94 ARG A O 1
ATOM 762 N N . GLY A 1 95 ? 19.919 -1.069 -27.755 1.00 91.19 95 GLY A N 1
ATOM 763 C CA . GLY A 1 95 ? 20.484 -0.906 -26.415 1.00 91.19 95 GLY A CA 1
ATOM 764 C C . GLY A 1 95 ? 21.353 0.349 -26.257 1.00 91.19 95 GLY A C 1
ATOM 765 O O . GLY A 1 95 ? 21.352 1.258 -27.088 1.00 91.19 95 GLY A O 1
ATOM 766 N N . THR A 1 96 ? 22.161 0.381 -25.194 1.00 92.88 96 THR A N 1
ATOM 767 C CA . THR A 1 96 ? 23.096 1.490 -24.909 1.00 92.88 96 THR A CA 1
ATOM 768 C C . THR A 1 96 ? 24.220 1.617 -25.940 1.00 92.88 96 THR A C 1
ATOM 770 O O . THR A 1 96 ? 24.823 2.683 -26.065 1.00 92.88 96 THR A O 1
ATOM 773 N N . THR A 1 97 ? 24.490 0.559 -26.713 1.00 92.81 97 THR A N 1
ATOM 774 C CA . THR A 1 97 ? 25.422 0.580 -27.846 1.00 92.81 97 THR A CA 1
ATOM 775 C C . THR A 1 97 ? 24.731 0.114 -29.135 1.00 92.81 97 THR A C 1
ATOM 777 O O . THR A 1 97 ? 23.786 -0.675 -29.071 1.00 92.81 97 THR A O 1
ATOM 780 N N . PRO A 1 98 ? 25.176 0.574 -30.323 1.00 89.19 98 PRO A N 1
ATOM 781 C CA . PRO A 1 98 ? 24.560 0.189 -31.599 1.00 89.19 98 PRO A CA 1
ATOM 782 C C . PRO A 1 98 ? 24.673 -1.305 -31.941 1.00 89.19 98 PRO A C 1
ATOM 784 O O . PRO A 1 98 ? 23.900 -1.803 -32.750 1.00 89.19 98 PRO A O 1
ATOM 787 N N . TRP A 1 99 ? 25.640 -2.009 -31.352 1.00 91.75 99 TRP A N 1
ATOM 788 C CA . TRP A 1 99 ? 26.040 -3.365 -31.750 1.00 91.75 99 TRP A CA 1
ATOM 789 C C . TRP A 1 99 ? 25.387 -4.465 -30.912 1.00 91.75 99 TRP A C 1
ATOM 791 O O . TRP A 1 99 ? 25.634 -5.641 -31.154 1.00 91.75 99 TRP A O 1
ATOM 801 N N . ASN A 1 100 ? 24.584 -4.087 -29.916 1.00 90.19 100 ASN A N 1
ATOM 802 C CA . ASN A 1 100 ? 23.940 -5.017 -28.997 1.00 90.19 100 ASN A CA 1
ATOM 803 C C . ASN A 1 100 ? 22.428 -4.745 -28.911 1.00 90.19 100 ASN A C 1
ATOM 805 O O . ASN A 1 100 ? 21.945 -4.286 -27.870 1.00 90.19 100 ASN A O 1
ATOM 809 N N . PRO A 1 101 ? 21.681 -4.929 -30.016 1.00 92.12 101 PRO A N 1
ATOM 810 C CA . PRO A 1 101 ? 20.233 -4.822 -29.983 1.00 92.12 101 PRO A CA 1
ATOM 811 C C . PRO A 1 101 ? 19.630 -6.005 -29.211 1.00 92.12 101 PRO A C 1
ATOM 813 O O . PRO A 1 101 ? 20.132 -7.126 -29.274 1.00 92.12 101 PRO A O 1
ATOM 816 N N . MET A 1 102 ? 18.543 -5.749 -28.493 1.00 93.75 102 MET A N 1
ATOM 817 C CA . MET A 1 102 ? 17.840 -6.736 -27.673 1.00 93.75 102 MET A CA 1
ATOM 818 C C . MET A 1 102 ? 16.509 -7.112 -28.337 1.00 93.75 102 MET A C 1
ATOM 820 O O . MET A 1 102 ? 15.849 -6.230 -28.893 1.00 93.75 102 MET A O 1
ATOM 824 N N . PRO A 1 103 ? 16.105 -8.391 -28.316 1.00 93.88 103 PRO A N 1
ATOM 825 C CA . PRO A 1 103 ? 14.834 -8.803 -28.890 1.00 93.88 103 PRO A CA 1
ATOM 826 C C . PRO A 1 103 ? 13.661 -8.308 -28.032 1.00 93.88 103 PRO A C 1
ATOM 828 O O . PRO A 1 103 ? 13.639 -8.480 -26.813 1.00 93.88 103 PRO A O 1
ATOM 831 N N . HIS A 1 104 ? 12.660 -7.712 -28.671 1.00 93.56 104 HIS A N 1
ATOM 832 C CA . HIS A 1 104 ? 11.350 -7.493 -28.069 1.00 93.56 104 HIS A CA 1
ATOM 833 C C . HIS A 1 104 ? 10.623 -8.833 -27.918 1.00 93.56 104 HIS A C 1
ATOM 835 O O . HIS A 1 104 ? 10.733 -9.723 -28.765 1.00 93.56 104 HIS A O 1
ATOM 841 N N . LYS A 1 105 ? 9.874 -8.972 -26.827 1.00 91.06 105 LYS A N 1
ATOM 842 C CA . LYS A 1 105 ? 8.981 -10.103 -26.572 1.00 91.06 105 LYS A CA 1
ATOM 843 C C . LYS A 1 105 ? 7.760 -9.635 -25.792 1.00 91.06 105 LYS A C 1
ATOM 845 O O . LYS A 1 105 ? 7.822 -8.632 -25.090 1.00 91.06 105 LYS A O 1
ATOM 850 N N . ASN A 1 106 ? 6.677 -10.392 -25.885 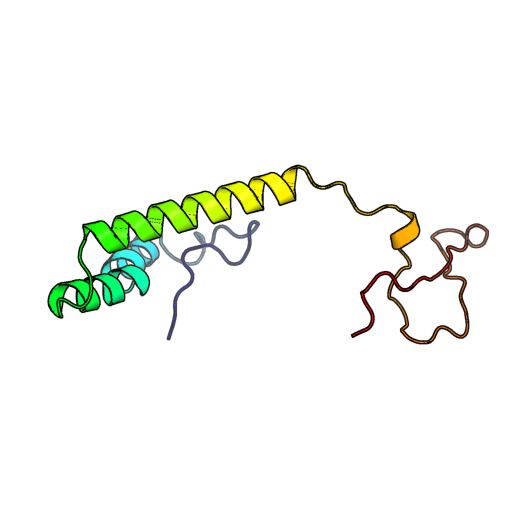1.00 91.12 106 ASN A N 1
ATOM 851 C CA . ASN A 1 106 ? 5.499 -10.198 -25.049 1.00 91.12 106 ASN A CA 1
ATOM 852 C C . ASN A 1 106 ? 5.535 -11.235 -23.929 1.00 91.12 106 ASN A C 1
ATOM 854 O O . ASN A 1 106 ? 5.484 -12.433 -24.216 1.00 91.12 106 ASN A O 1
ATOM 858 N N . VAL A 1 107 ? 5.674 -10.788 -22.682 1.00 89.31 107 VAL A N 1
ATOM 859 C CA . VAL A 1 107 ? 5.672 -11.672 -21.499 1.00 89.31 107 VAL A CA 1
ATOM 860 C C . VAL A 1 107 ? 4.376 -11.574 -20.708 1.00 89.31 107 VAL A C 1
ATOM 862 O O . VAL A 1 107 ? 4.030 -12.509 -19.985 1.00 89.31 107 VAL A O 1
ATOM 865 N N . GLY A 1 108 ? 3.622 -10.488 -20.888 1.00 78.50 108 GLY A N 1
ATOM 866 C CA . GLY A 1 108 ? 2.259 -10.393 -20.386 1.00 78.50 108 GLY A CA 1
ATOM 867 C C . GLY A 1 108 ? 1.369 -11.503 -20.954 1.00 78.50 108 GLY A C 1
ATOM 868 O O . GLY A 1 108 ? 1.401 -11.806 -22.149 1.00 78.50 108 GLY A O 1
ATOM 869 N N . VAL A 1 109 ? 0.540 -12.101 -20.095 1.00 66.00 109 VAL A N 1
ATOM 870 C CA . VAL A 1 109 ? -0.508 -13.030 -20.529 1.00 66.00 109 VAL A CA 1
ATOM 871 C C . VAL A 1 109 ? -1.468 -12.240 -21.415 1.00 66.00 109 VAL A C 1
ATOM 873 O O . VAL A 1 109 ? -2.081 -11.275 -20.956 1.00 66.00 109 VAL A O 1
ATOM 876 N N . SER A 1 110 ? -1.562 -12.602 -22.695 1.00 51.50 110 SER A N 1
ATOM 877 C CA . SER A 1 110 ? -2.582 -12.046 -23.586 1.00 51.50 110 SER A CA 1
ATOM 878 C C . SER A 1 110 ? -3.940 -12.369 -22.966 1.00 51.50 110 SER A C 1
ATOM 880 O O . SER A 1 110 ? -4.235 -13.542 -22.734 1.00 51.50 110 SER A O 1
ATOM 882 N N . SER A 1 111 ? -4.704 -11.336 -22.614 1.00 43.00 111 SER A N 1
ATOM 883 C CA . SER A 1 111 ? -6.108 -11.499 -22.220 1.00 43.00 111 SER A CA 1
ATOM 884 C C . SER A 1 111 ? -6.964 -11.819 -23.436 1.00 43.00 111 SER A C 1
ATOM 886 O O . SER A 1 111 ? -6.588 -11.384 -24.550 1.00 43.00 111 SER A O 1
#

Sequence (111 aa):
FTYRYSGHSMSDPGTSYRTRDEIQEVRQTRDPITSFKDRLLSSQLATAEELKKMDNEIKAEVDEATKKAKSDREVGLDELTADIYHNTLEPMIRGTTPWNPMPHKNVGVSS

Radius of gyration: 23.9 Å; chains: 1; bounding box: 51×36×56 Å